Protein AF-A0A838PSC6-F1 (afdb_monomer)

Mean predicted aligned error: 7.92 Å

Radius of gyration: 11.33 Å; Cα contacts (8 Å, |Δi|>4): 89; chains: 1; bounding box: 24×25×27 Å

Foldseek 3Di:
DDPPPPQCFQQDLVNLPPDQQAAAEAETEPHDDDPVSSQVSSVVSNHPYYHYDYPDPPD

pLDDT: mean 74.29, std 12.34, range [39.41, 87.31]

Sequence (59 aa):
MPVDADTSTGCEVTDFEGGDYDGRIALIQHGFCTFAQKAANAATAGAVAALIYNNIPGR

Nearest PDB structures (foldseek):
  2ek8-assembly1_A  TM=8.877E-01  e=6.273E-03  Aneurinibacillus sp. AM-1
  6w3h-assembly1_D  TM=8.873E-01  e=8.843E-03  Homo sapiens
  6w3h-assembly2_C  TM=8.811E-01  e=8.843E-03  Homo sapiens
  6y76-assembly2_B  TM=8.572E-01  e=1.758E-02  Homo sapiens
  8p0z-assembly1_A  TM=8.614E-01  e=2.313E-02  Homo sapiens

Solvent-accessible surface area (backbone atoms only — not comparable to full-atom values): 3612 Å² total; per-residue (Å²): 129,88,70,77,86,65,78,44,55,38,63,44,58,70,70,43,72,85,54,92,24,64,81,28,70,38,80,33,58,55,56,87,56,57,71,67,53,31,41,50,32,34,44,74,44,38,19,74,42,66,45,74,43,72,82,52,94,92,113

Structure (mmCIF, N/CA/C/O backbone):
data_AF-A0A838PSC6-F1
#
_entry.id   AF-A0A838PSC6-F1
#
loop_
_atom_site.group_PDB
_atom_site.id
_atom_site.type_symbol
_atom_site.label_atom_id
_atom_site.label_alt_id
_atom_site.label_comp_id
_atom_site.label_asym_id
_atom_site.label_entity_id
_atom_site.label_seq_id
_atom_site.pdbx_PDB_ins_code
_atom_site.Cartn_x
_atom_site.Cartn_y
_atom_site.Cartn_z
_atom_site.occupancy
_atom_site.B_iso_or_equiv
_atom_site.auth_seq_id
_atom_site.auth_comp_id
_atom_site.auth_asym_id
_atom_site.auth_atom_id
_atom_site.pdbx_PDB_model_num
ATOM 1 N N . MET A 1 1 ? 7.337 16.896 -19.907 1.00 39.41 1 MET A N 1
ATOM 2 C CA . MET A 1 1 ? 6.115 16.143 -19.548 1.00 39.41 1 MET A CA 1
ATOM 3 C C . MET A 1 1 ? 6.362 15.622 -18.147 1.00 39.41 1 MET A C 1
ATOM 5 O O . MET A 1 1 ? 7.408 15.000 -17.995 1.00 39.41 1 MET A O 1
ATOM 9 N N . PRO A 1 2 ? 5.567 15.967 -17.121 1.00 43.62 2 PRO A N 1
ATOM 10 C CA . PRO A 1 2 ? 5.877 15.511 -15.777 1.00 43.62 2 PRO A CA 1
ATOM 11 C C . PRO A 1 2 ? 5.496 14.035 -15.712 1.00 43.62 2 PRO A C 1
ATOM 13 O O . PRO A 1 2 ? 4.324 13.688 -15.630 1.00 43.62 2 PRO A O 1
ATOM 16 N N . VAL A 1 3 ? 6.501 13.178 -15.872 1.00 47.53 3 VAL A N 1
ATOM 17 C CA . VAL A 1 3 ? 6.445 11.831 -15.318 1.00 47.53 3 VAL A CA 1
ATOM 18 C C . VAL A 1 3 ? 6.388 12.036 -13.813 1.00 47.53 3 VAL A C 1
ATOM 20 O O . VAL A 1 3 ? 7.219 12.774 -13.287 1.00 47.53 3 VAL A O 1
ATOM 23 N N . ASP A 1 4 ? 5.330 11.524 -13.200 1.00 48.16 4 ASP A N 1
ATOM 24 C CA . ASP A 1 4 ? 5.074 11.426 -11.763 1.00 48.16 4 ASP A CA 1
ATOM 25 C C . ASP A 1 4 ? 6.240 11.930 -10.899 1.00 48.16 4 ASP A C 1
ATOM 27 O O . ASP A 1 4 ? 7.245 11.248 -10.699 1.00 48.16 4 ASP A O 1
ATOM 31 N N . ALA A 1 5 ? 6.131 13.182 -10.446 1.00 47.22 5 ALA A N 1
ATOM 32 C CA . ALA A 1 5 ? 7.152 13.829 -9.625 1.00 47.22 5 ALA A CA 1
ATOM 33 C C . ALA A 1 5 ? 7.181 13.286 -8.183 1.00 47.22 5 ALA A C 1
ATOM 35 O O . ALA A 1 5 ? 8.048 13.686 -7.407 1.00 47.22 5 ALA A O 1
ATOM 36 N N . ASP A 1 6 ? 6.267 12.375 -7.833 1.00 53.38 6 ASP A N 1
ATOM 37 C CA . ASP A 1 6 ? 6.243 11.715 -6.534 1.00 53.38 6 ASP A CA 1
ATOM 38 C C . ASP A 1 6 ? 7.211 10.535 -6.508 1.00 53.38 6 ASP A C 1
ATOM 40 O O . ASP A 1 6 ? 6.913 9.396 -6.874 1.00 53.38 6 ASP A O 1
ATOM 44 N N . THR A 1 7 ? 8.417 10.822 -6.029 1.00 55.03 7 THR A N 1
ATOM 45 C CA . THR A 1 7 ? 9.431 9.817 -5.701 1.00 55.03 7 THR A CA 1
ATOM 46 C C . THR A 1 7 ? 9.123 9.071 -4.398 1.00 55.03 7 THR A C 1
ATOM 48 O O . THR A 1 7 ? 10.024 8.474 -3.814 1.00 55.03 7 THR A O 1
ATOM 51 N N . SER A 1 8 ? 7.893 9.131 -3.887 1.00 62.31 8 SER A N 1
ATOM 52 C CA . SER A 1 8 ? 7.496 8.485 -2.637 1.00 62.31 8 SER A CA 1
ATOM 53 C C . SER A 1 8 ? 6.349 7.497 -2.801 1.00 62.31 8 SER A C 1
ATOM 55 O O . SER A 1 8 ? 5.889 7.029 -1.785 1.00 62.31 8 SER A O 1
ATOM 57 N N . THR A 1 9 ? 5.950 7.067 -4.007 1.00 70.44 9 THR A N 1
ATOM 58 C CA . THR A 1 9 ? 4.716 6.279 -4.249 1.00 70.44 9 THR A CA 1
ATOM 59 C C . THR A 1 9 ? 4.373 5.240 -3.157 1.00 70.44 9 THR A C 1
ATOM 61 O O . THR A 1 9 ? 4.877 4.111 -3.156 1.00 70.44 9 THR A O 1
ATOM 64 N N . GLY A 1 10 ? 3.494 5.596 -2.220 1.00 69.19 10 GLY A N 1
ATOM 65 C CA . GLY A 1 10 ? 3.019 4.746 -1.122 1.00 69.19 10 GLY A CA 1
ATOM 66 C C . GLY A 1 10 ? 3.973 4.598 0.074 1.00 69.19 10 GLY A C 1
ATOM 67 O O . GLY A 1 10 ? 3.798 3.701 0.901 1.00 69.19 10 GLY A O 1
ATOM 68 N N . CYS A 1 11 ? 5.001 5.432 0.165 1.00 75.69 11 CYS A N 1
ATOM 69 C CA . CYS A 1 11 ? 5.994 5.473 1.237 1.00 75.69 11 CYS A CA 1
ATOM 70 C C . CYS A 1 11 ? 5.636 6.491 2.311 1.00 75.69 11 CYS A C 1
ATOM 72 O O . CYS A 1 11 ? 6.019 6.296 3.468 1.00 75.69 11 CYS A O 1
ATOM 74 N N . GLU A 1 12 ? 4.854 7.505 1.956 1.00 77.75 12 GLU A N 1
ATOM 75 C CA . GLU A 1 12 ? 4.265 8.436 2.903 1.00 77.75 12 GLU A CA 1
ATOM 76 C C . GLU A 1 12 ? 2.761 8.180 3.023 1.00 77.75 12 GLU A C 1
ATOM 78 O O . GLU A 1 12 ? 2.115 7.643 2.127 1.00 77.75 12 GLU A O 1
ATOM 83 N N . VAL A 1 13 ? 2.187 8.524 4.175 1.00 72.50 13 VAL A N 1
ATOM 84 C CA . VAL A 1 13 ? 0.734 8.411 4.386 1.00 72.50 13 VAL A CA 1
ATOM 85 C C . VAL A 1 13 ? -0.010 9.445 3.533 1.00 72.50 13 VAL A C 1
ATOM 87 O O . VAL A 1 13 ? -1.127 9.189 3.093 1.00 72.50 13 VAL A O 1
ATOM 90 N N . THR A 1 14 ? 0.648 10.566 3.229 1.00 76.00 14 THR A N 1
ATOM 91 C CA . THR A 1 14 ? 0.158 11.654 2.372 1.00 76.00 14 THR A CA 1
ATOM 92 C C . THR A 1 14 ? -0.151 11.192 0.944 1.00 76.00 14 THR A C 1
ATOM 94 O O . THR A 1 14 ? -1.088 11.712 0.343 1.00 76.00 14 THR A O 1
ATOM 97 N N . ASP A 1 15 ? 0.532 10.155 0.430 1.00 72.69 15 ASP A N 1
ATOM 98 C CA . ASP A 1 15 ? 0.197 9.507 -0.854 1.00 72.69 15 ASP A CA 1
ATOM 99 C C . ASP A 1 15 ? -1.241 8.960 -0.874 1.00 72.69 15 ASP A C 1
ATOM 101 O O . ASP A 1 15 ? -1.855 8.805 -1.933 1.00 72.69 15 ASP A O 1
ATOM 105 N N . PHE A 1 16 ? -1.786 8.649 0.304 1.00 73.12 16 PHE A N 1
ATOM 106 C CA . PHE A 1 16 ? -3.116 8.083 0.466 1.00 73.12 16 PHE A CA 1
ATOM 107 C C . PHE A 1 16 ? -4.148 9.089 1.002 1.00 73.12 16 PHE A C 1
ATOM 109 O O . PHE A 1 16 ? -5.338 8.788 1.001 1.00 73.12 16 PHE A O 1
ATOM 116 N N . GLU A 1 17 ? -3.742 10.295 1.412 1.00 69.88 17 GLU A N 1
ATOM 117 C CA . GLU A 1 17 ? -4.651 11.303 1.990 1.00 69.88 17 GLU A CA 1
ATOM 118 C C . GLU A 1 17 ? -5.642 11.897 0.970 1.00 69.88 17 GLU A C 1
ATOM 120 O O . GLU A 1 17 ? -6.648 12.490 1.355 1.00 69.88 17 GLU A O 1
ATOM 125 N N . GLY A 1 18 ? -5.396 11.722 -0.332 1.00 64.62 18 GLY A N 1
ATOM 126 C CA . GLY A 1 18 ? -6.268 12.216 -1.405 1.00 64.62 18 GLY A CA 1
ATOM 127 C C . GLY A 1 18 ? -7.288 11.210 -1.954 1.00 64.62 18 GLY A C 1
ATOM 128 O O . GLY A 1 18 ? -8.035 11.562 -2.867 1.00 64.62 18 GLY A O 1
ATOM 129 N N . GLY A 1 19 ? -7.307 9.964 -1.464 1.00 67.06 19 GLY A N 1
ATOM 130 C CA . GLY A 1 19 ? -8.117 8.890 -2.047 1.00 67.06 19 GLY A CA 1
ATOM 131 C C . GLY A 1 19 ? -9.027 8.172 -1.052 1.00 67.06 19 GLY A C 1
ATOM 132 O O . GLY A 1 19 ? -8.692 7.984 0.111 1.00 67.06 19 GLY A O 1
ATOM 133 N N . ASP A 1 20 ? -10.179 7.715 -1.544 1.00 73.00 20 ASP A N 1
ATOM 134 C CA . ASP A 1 20 ? -11.045 6.773 -0.830 1.00 73.00 20 ASP A CA 1
ATOM 135 C C . ASP A 1 20 ? -10.454 5.361 -0.920 1.00 73.00 20 ASP A C 1
ATOM 137 O O . ASP A 1 20 ? -10.692 4.640 -1.898 1.00 73.00 20 ASP A O 1
ATOM 141 N N . TYR A 1 21 ? -9.683 4.970 0.095 1.00 77.88 21 TYR A N 1
ATOM 142 C CA . TYR A 1 21 ? -9.127 3.620 0.217 1.00 77.88 21 TYR A CA 1
ATOM 143 C C . TYR A 1 21 ? -9.883 2.740 1.221 1.00 77.88 21 TYR A C 1
ATOM 145 O O . TYR A 1 21 ? -9.668 1.531 1.218 1.00 77.88 21 TYR A O 1
ATOM 153 N N . ASP A 1 22 ? -10.813 3.302 2.001 1.00 79.12 22 ASP A N 1
ATOM 154 C CA . ASP A 1 22 ? -11.646 2.564 2.960 1.00 79.12 22 ASP A CA 1
ATOM 155 C C . ASP A 1 22 ? -12.429 1.435 2.269 1.00 79.12 22 ASP A C 1
ATOM 157 O O . ASP A 1 22 ? -13.191 1.655 1.321 1.00 79.12 22 ASP A O 1
ATOM 161 N N . GLY A 1 23 ? -12.182 0.192 2.688 1.00 81.00 23 GLY A N 1
ATOM 162 C CA . GLY A 1 23 ? -12.832 -0.980 2.102 1.00 81.00 23 GLY A CA 1
ATOM 163 C C . GLY A 1 23 ? -12.291 -1.380 0.723 1.00 81.00 23 GLY A C 1
ATOM 164 O O . GLY A 1 23 ? -12.817 -2.311 0.108 1.00 81.00 23 GLY A O 1
ATOM 165 N N . ARG A 1 24 ? -11.257 -0.698 0.209 1.00 84.56 24 ARG A N 1
ATOM 166 C CA . ARG A 1 24 ? -10.717 -0.897 -1.146 1.00 84.56 24 ARG A CA 1
ATOM 167 C C . ARG A 1 24 ? -9.311 -1.485 -1.137 1.00 84.56 24 ARG A C 1
ATOM 169 O O . ARG A 1 24 ? -8.669 -1.648 -0.103 1.00 84.56 24 ARG A O 1
ATOM 176 N N . ILE A 1 25 ? -8.847 -1.837 -2.332 1.00 83.06 25 ILE A N 1
ATOM 177 C CA . ILE A 1 25 ? -7.490 -2.323 -2.572 1.00 83.06 25 ILE A CA 1
ATOM 178 C C . ILE A 1 25 ? -6.652 -1.148 -3.077 1.00 83.06 25 ILE A C 1
ATOM 180 O O . ILE A 1 25 ? -6.968 -0.569 -4.116 1.00 83.06 25 ILE A O 1
ATOM 184 N N . ALA A 1 26 ? -5.584 -0.807 -2.362 1.00 84.00 26 ALA A N 1
ATOM 185 C CA . ALA A 1 26 ? -4.646 0.226 -2.778 1.00 84.00 26 ALA A CA 1
ATOM 186 C C . ALA A 1 26 ? -3.676 -0.332 -3.828 1.00 84.00 26 ALA A C 1
ATOM 188 O O . ALA A 1 26 ? -2.951 -1.286 -3.549 1.00 84.00 26 ALA A O 1
ATOM 189 N N . LEU A 1 27 ? -3.646 0.255 -5.027 1.00 82.44 27 LEU A N 1
ATOM 190 C CA . LEU A 1 27 ? -2.667 -0.082 -6.062 1.00 82.44 27 LEU A CA 1
ATOM 191 C C . LEU A 1 27 ? -1.432 0.806 -5.890 1.00 82.44 27 LEU A C 1
ATOM 193 O O . LEU A 1 27 ? -1.518 2.021 -6.023 1.00 82.44 27 LEU A O 1
ATOM 197 N N . ILE A 1 28 ? -0.286 0.198 -5.598 1.00 80.94 28 ILE A N 1
ATOM 198 C CA . ILE A 1 28 ? 0.951 0.902 -5.263 1.00 80.94 28 ILE A CA 1
ATOM 199 C C . ILE A 1 28 ? 2.049 0.468 -6.227 1.00 80.94 28 ILE A C 1
ATOM 201 O O . ILE A 1 28 ? 2.243 -0.718 -6.497 1.00 80.94 28 ILE A O 1
ATOM 205 N N . GLN A 1 29 ? 2.819 1.427 -6.721 1.00 82.56 29 GLN A N 1
ATOM 206 C CA . GLN A 1 29 ? 3.970 1.124 -7.554 1.00 82.56 29 GLN A CA 1
ATOM 207 C C . GLN A 1 29 ? 5.137 0.589 -6.714 1.00 82.56 29 GLN A C 1
ATOM 209 O O . GLN A 1 29 ? 5.453 1.099 -5.631 1.00 82.56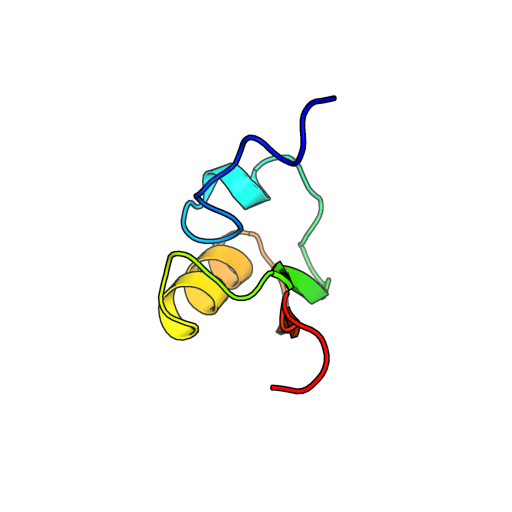 29 GLN A O 1
ATOM 214 N N . HIS A 1 30 ? 5.810 -0.443 -7.219 1.00 80.88 30 HIS A N 1
ATOM 215 C CA . HIS A 1 30 ? 7.059 -0.925 -6.648 1.00 80.88 30 HIS A CA 1
ATOM 216 C C . HIS A 1 30 ? 8.156 0.139 -6.790 1.00 80.88 30 HIS A C 1
ATOM 218 O O . HIS A 1 30 ? 8.396 0.662 -7.878 1.00 80.88 30 HIS A O 1
ATOM 224 N N . GLY A 1 31 ? 8.829 0.445 -5.681 1.00 74.75 31 GLY A N 1
ATOM 225 C CA . GLY A 1 31 ? 9.887 1.451 -5.621 1.00 74.75 31 GLY A CA 1
ATOM 226 C C . GLY A 1 31 ? 9.917 2.201 -4.291 1.00 74.75 31 GLY A C 1
ATOM 227 O O . GLY A 1 31 ? 8.942 2.188 -3.540 1.00 74.75 31 GLY A O 1
ATOM 228 N N . PHE A 1 32 ? 11.045 2.859 -4.027 1.00 74.75 32 PHE A N 1
ATOM 229 C CA . PHE A 1 32 ? 11.282 3.853 -2.966 1.00 74.75 32 PHE A CA 1
ATOM 230 C C . PHE A 1 32 ? 11.275 3.372 -1.501 1.00 74.75 32 PHE A C 1
ATOM 232 O O . PHE A 1 32 ? 12.107 3.829 -0.723 1.00 74.75 32 PHE A O 1
ATOM 239 N N . CYS A 1 33 ? 10.433 2.415 -1.113 1.00 79.25 33 CYS A N 1
ATOM 240 C CA . CYS A 1 33 ? 10.380 1.874 0.252 1.00 79.25 33 CYS A CA 1
ATOM 241 C C . CYS A 1 33 ? 9.996 0.390 0.278 1.00 79.25 33 CYS A C 1
ATOM 243 O O . CYS A 1 33 ? 9.655 -0.213 -0.742 1.00 79.25 33 CYS A O 1
ATOM 245 N N . THR A 1 34 ? 10.066 -0.211 1.467 1.00 82.88 34 THR A N 1
ATOM 246 C CA . THR A 1 34 ? 9.764 -1.633 1.665 1.00 82.88 34 THR A CA 1
ATOM 247 C C . THR A 1 34 ? 8.271 -1.938 1.487 1.00 82.88 34 THR A C 1
ATOM 249 O O . THR A 1 34 ? 7.408 -1.106 1.772 1.00 82.88 34 THR A O 1
ATOM 252 N N . PHE A 1 35 ? 7.951 -3.168 1.069 1.00 83.56 35 PHE A N 1
ATOM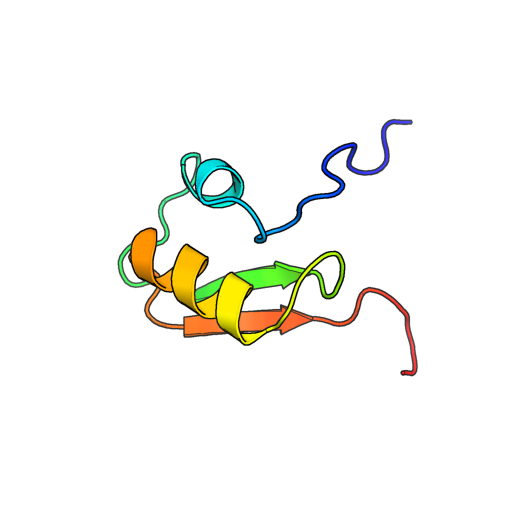 253 C CA . PHE A 1 35 ? 6.565 -3.645 0.947 1.00 83.56 35 PHE A CA 1
ATOM 254 C C . PHE A 1 35 ? 5.782 -3.533 2.263 1.00 83.56 35 PHE A C 1
ATOM 256 O O . PHE A 1 35 ? 4.602 -3.196 2.249 1.00 83.56 35 PHE A O 1
ATOM 263 N N . ALA A 1 36 ? 6.446 -3.780 3.398 1.00 84.69 36 ALA A N 1
ATOM 264 C CA . ALA A 1 36 ? 5.833 -3.685 4.721 1.00 84.69 36 ALA A CA 1
ATOM 265 C C . ALA A 1 36 ? 5.372 -2.255 5.032 1.00 84.69 36 ALA A C 1
ATOM 267 O O . ALA A 1 36 ? 4.279 -2.053 5.548 1.00 84.69 36 ALA A O 1
ATOM 268 N N . GLN A 1 37 ? 6.185 -1.266 4.666 1.00 85.88 37 GLN A N 1
ATOM 269 C CA . GLN A 1 37 ? 5.882 0.143 4.895 1.00 85.88 37 GLN A CA 1
ATOM 270 C C . GLN A 1 37 ? 4.716 0.609 4.016 1.00 85.88 37 GLN A C 1
ATOM 272 O O . GLN A 1 37 ? 3.780 1.224 4.514 1.00 85.88 37 GLN A O 1
ATOM 277 N N . LYS A 1 38 ? 4.698 0.192 2.744 1.00 83.88 38 LYS A N 1
ATOM 278 C CA . LYS A 1 38 ? 3.571 0.417 1.824 1.00 83.88 38 LYS A CA 1
ATOM 279 C C . LYS A 1 38 ? 2.267 -0.188 2.341 1.00 83.88 38 LYS A C 1
ATOM 281 O O . LYS A 1 38 ? 1.231 0.466 2.316 1.00 83.88 38 LYS A O 1
ATOM 286 N N . ALA A 1 39 ? 2.321 -1.426 2.835 1.00 83.56 39 ALA A N 1
ATOM 287 C CA . ALA A 1 39 ? 1.158 -2.096 3.406 1.00 83.56 39 ALA A CA 1
ATOM 288 C C . ALA A 1 39 ? 0.661 -1.397 4.682 1.00 83.56 39 ALA A C 1
ATOM 290 O O . ALA A 1 39 ? -0.544 -1.247 4.853 1.00 83.56 39 ALA A O 1
ATOM 291 N N . ALA A 1 40 ? 1.568 -0.933 5.549 1.00 87.31 40 ALA A N 1
ATOM 292 C CA . ALA A 1 40 ? 1.212 -0.192 6.757 1.00 87.31 40 ALA A CA 1
ATOM 293 C C . ALA A 1 40 ? 0.552 1.158 6.434 1.00 87.31 40 ALA A C 1
ATOM 295 O O . ALA A 1 40 ? -0.468 1.503 7.030 1.00 87.31 40 ALA A O 1
ATOM 296 N N . ASN A 1 41 ? 1.086 1.893 5.457 1.00 84.88 41 ASN A N 1
ATOM 297 C CA . ASN A 1 41 ? 0.514 3.163 5.013 1.00 84.88 41 ASN A CA 1
ATOM 298 C C . ASN A 1 41 ? -0.864 2.963 4.364 1.00 84.88 41 ASN A C 1
ATOM 300 O O . ASN A 1 41 ? -1.815 3.651 4.722 1.00 84.88 41 ASN A O 1
ATOM 304 N N . ALA A 1 42 ? -1.006 1.960 3.492 1.00 83.62 42 ALA A N 1
ATOM 305 C CA . ALA A 1 42 ? -2.288 1.614 2.881 1.00 83.62 42 ALA A CA 1
ATOM 306 C C . ALA A 1 42 ? -3.332 1.185 3.924 1.00 83.62 42 ALA A C 1
ATOM 308 O O . ALA A 1 42 ? -4.480 1.615 3.858 1.00 83.62 42 ALA A O 1
ATOM 309 N N . ALA A 1 43 ? -2.935 0.388 4.921 1.00 83.69 43 ALA A N 1
ATOM 310 C CA . ALA A 1 43 ? -3.811 0.007 6.026 1.00 83.69 43 ALA A CA 1
ATOM 311 C C . ALA A 1 43 ? -4.226 1.220 6.876 1.00 83.69 43 ALA A C 1
ATOM 313 O O . ALA A 1 43 ? -5.373 1.307 7.305 1.00 83.69 43 ALA A O 1
ATOM 314 N N . THR A 1 44 ? -3.316 2.180 7.078 1.00 84.56 44 THR A N 1
ATOM 315 C CA . THR A 1 44 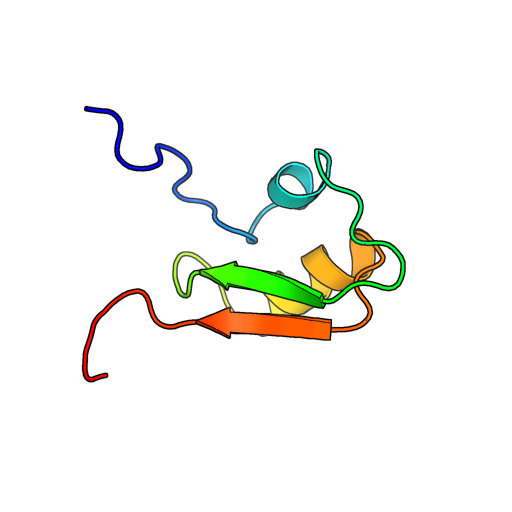? -3.603 3.441 7.788 1.00 84.56 44 THR A CA 1
ATOM 316 C C . THR A 1 44 ? -4.621 4.289 7.024 1.00 84.56 44 THR A C 1
ATOM 318 O O . THR A 1 44 ? -5.458 4.942 7.638 1.00 84.56 44 THR A O 1
ATOM 321 N N . ALA A 1 45 ? -4.606 4.218 5.692 1.00 82.62 45 ALA A N 1
ATOM 322 C CA . ALA A 1 45 ? -5.594 4.847 4.820 1.00 82.62 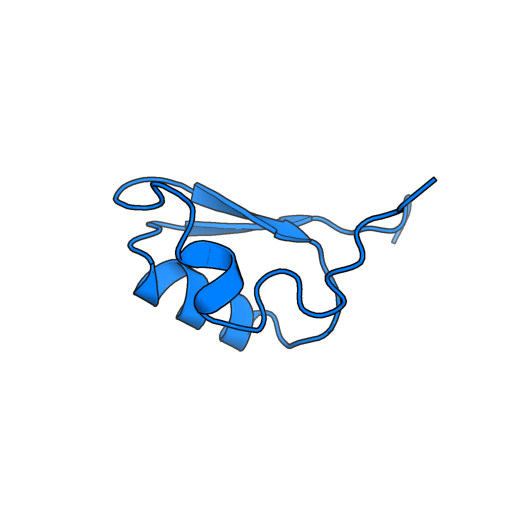45 ALA A CA 1
ATOM 323 C C . ALA A 1 45 ? -6.935 4.087 4.718 1.00 82.62 45 ALA A C 1
ATOM 325 O O . ALA A 1 45 ? -7.827 4.516 3.990 1.00 82.62 45 ALA A O 1
ATOM 326 N N . GLY A 1 46 ? -7.092 2.954 5.413 1.00 82.69 46 GLY A N 1
ATOM 327 C CA . GLY A 1 46 ? -8.315 2.142 5.391 1.00 82.69 46 GLY A CA 1
ATOM 328 C C . GLY A 1 46 ? -8.372 1.086 4.282 1.00 82.69 46 GLY A C 1
ATOM 329 O O . GLY A 1 46 ? -9.397 0.418 4.126 1.00 82.69 46 GLY A O 1
ATOM 330 N N . ALA A 1 47 ? -7.285 0.882 3.532 1.00 85.75 47 ALA A N 1
ATOM 331 C CA . ALA A 1 47 ? -7.232 -0.165 2.518 1.00 85.75 47 ALA A CA 1
ATOM 332 C C . ALA A 1 47 ? -7.296 -1.561 3.151 1.00 85.75 47 ALA A C 1
ATOM 334 O O . ALA A 1 47 ? -6.565 -1.883 4.088 1.00 85.75 47 ALA A O 1
ATOM 335 N N . VAL A 1 48 ? -8.125 -2.430 2.575 1.00 85.38 48 VAL A N 1
ATOM 336 C CA . VAL A 1 48 ? -8.261 -3.838 2.986 1.00 85.38 48 VAL A CA 1
ATOM 337 C C . VAL A 1 48 ? -7.100 -4.679 2.451 1.00 85.38 48 VAL A C 1
ATOM 339 O O . VAL A 1 48 ? -6.749 -5.708 3.025 1.00 85.38 48 VAL A O 1
ATOM 342 N N . ALA A 1 49 ? -6.483 -4.242 1.351 1.00 80.88 49 ALA A N 1
ATOM 343 C CA . ALA A 1 49 ? -5.297 -4.870 0.785 1.00 80.88 49 ALA A CA 1
ATOM 344 C C . ALA A 1 49 ? -4.428 -3.855 0.031 1.00 80.88 49 ALA A C 1
ATOM 346 O O . ALA A 1 49 ? -4.924 -2.856 -0.489 1.00 80.88 49 ALA A O 1
ATOM 347 N N . ALA A 1 50 ? -3.133 -4.153 -0.075 1.00 84.00 50 ALA A N 1
ATOM 348 C CA . ALA A 1 50 ? -2.176 -3.410 -0.888 1.00 84.00 50 ALA A CA 1
ATOM 349 C C . ALA A 1 50 ? -1.698 -4.292 -2.052 1.00 84.00 50 ALA A C 1
ATOM 351 O O . ALA A 1 50 ? -1.158 -5.377 -1.835 1.00 84.00 50 ALA A O 1
ATOM 352 N N . LEU A 1 51 ? -1.898 -3.830 -3.285 1.00 84.00 51 LEU A N 1
ATOM 353 C CA . LEU A 1 51 ? -1.456 -4.489 -4.506 1.00 84.00 51 LEU A CA 1
ATOM 354 C C . LEU A 1 51 ? -0.235 -3.754 -5.050 1.00 84.00 51 LEU A C 1
ATOM 356 O O . LEU A 1 51 ? -0.337 -2.602 -5.460 1.00 84.00 51 LEU A O 1
ATOM 360 N N . ILE A 1 52 ? 0.922 -4.412 -5.042 1.00 84.75 52 ILE A N 1
ATOM 361 C CA . ILE A 1 52 ? 2.186 -3.776 -5.414 1.00 84.75 52 ILE A CA 1
ATOM 362 C C . ILE A 1 52 ? 2.609 -4.293 -6.785 1.00 84.75 52 ILE A C 1
ATOM 364 O O . ILE A 1 52 ? 2.922 -5.475 -6.926 1.00 84.75 52 ILE A O 1
ATOM 368 N N . TYR A 1 53 ? 2.585 -3.426 -7.799 1.00 81.25 53 TYR A N 1
ATOM 369 C CA . TYR A 1 53 ? 2.941 -3.797 -9.171 1.00 81.25 53 TYR A CA 1
ATOM 370 C C . TYR A 1 53 ? 4.360 -3.357 -9.513 1.00 81.25 53 TYR A C 1
ATOM 372 O O . TYR A 1 53 ? 4.825 -2.303 -9.076 1.00 81.25 53 TYR A O 1
ATOM 380 N N . ASN A 1 54 ? 5.061 -4.164 -10.309 1.00 81.44 54 ASN A N 1
ATOM 381 C CA . ASN A 1 54 ? 6.416 -3.830 -10.719 1.00 81.44 54 ASN A CA 1
ATOM 382 C C . ASN A 1 54 ? 6.399 -2.732 -11.792 1.00 81.44 54 ASN A C 1
ATOM 384 O O . ASN A 1 54 ? 5.621 -2.798 -12.743 1.00 81.44 54 ASN A O 1
ATOM 388 N N . ASN A 1 55 ? 7.259 -1.724 -11.652 1.00 73.50 55 ASN A N 1
ATOM 389 C CA . ASN A 1 55 ? 7.356 -0.608 -12.599 1.00 73.50 55 ASN A CA 1
ATOM 390 C C . ASN A 1 55 ? 8.284 -0.894 -13.788 1.00 73.50 55 ASN A C 1
ATOM 392 O O . ASN A 1 55 ? 8.467 -0.037 -14.650 1.00 73.50 55 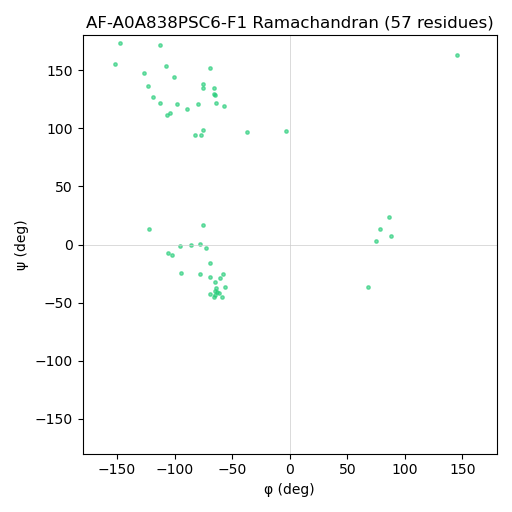ASN A O 1
ATOM 396 N N . ILE A 1 56 ? 8.883 -2.085 -13.825 1.00 69.44 56 ILE A N 1
ATOM 397 C CA . ILE A 1 56 ? 9.765 -2.538 -14.895 1.00 69.44 56 ILE A CA 1
ATOM 398 C C . ILE A 1 56 ? 9.138 -3.780 -15.539 1.00 69.44 56 ILE A C 1
ATOM 400 O O . ILE A 1 56 ? 8.835 -4.743 -14.829 1.00 69.44 56 ILE A O 1
ATOM 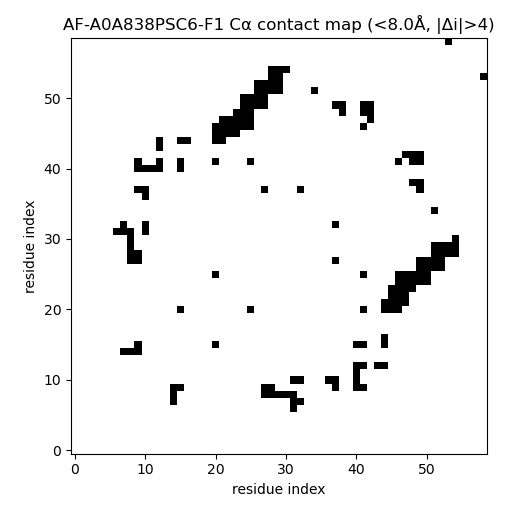404 N N . PRO A 1 57 ? 8.959 -3.805 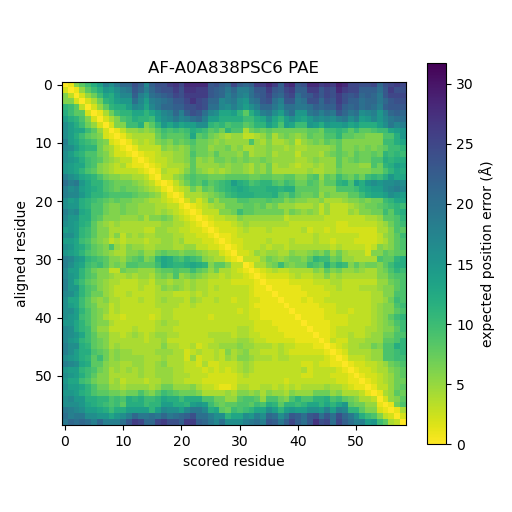-16.871 1.00 65.62 57 PRO A N 1
ATOM 405 C CA . PRO A 1 57 ? 8.509 -5.007 -17.555 1.00 65.62 57 PRO A CA 1
ATOM 406 C C . PRO A 1 57 ? 9.569 -6.115 -17.452 1.00 65.62 57 PRO A C 1
ATOM 408 O O . PRO A 1 57 ? 10.736 -5.902 -17.779 1.00 65.62 57 PRO A O 1
ATOM 411 N N . GLY A 1 58 ? 9.150 -7.314 -17.036 1.00 60.47 58 GLY A N 1
ATOM 412 C CA . GLY A 1 58 ? 9.971 -8.530 -17.103 1.00 60.47 58 GLY A CA 1
ATOM 413 C C . GLY A 1 58 ? 10.917 -8.786 -15.924 1.00 60.47 58 GLY A C 1
ATOM 414 O O . GLY A 1 58 ? 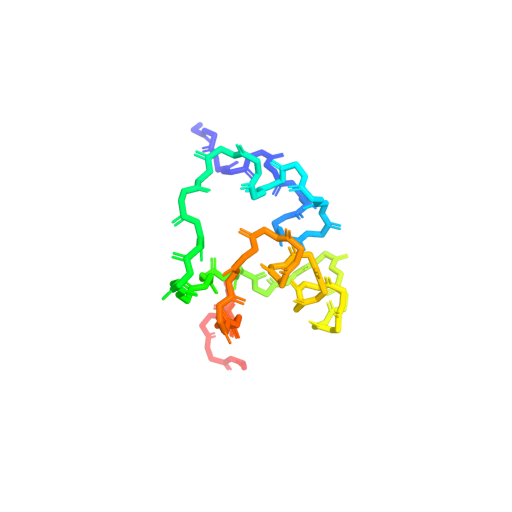11.906 -9.497 -16.108 1.00 60.47 58 GLY A O 1
ATOM 41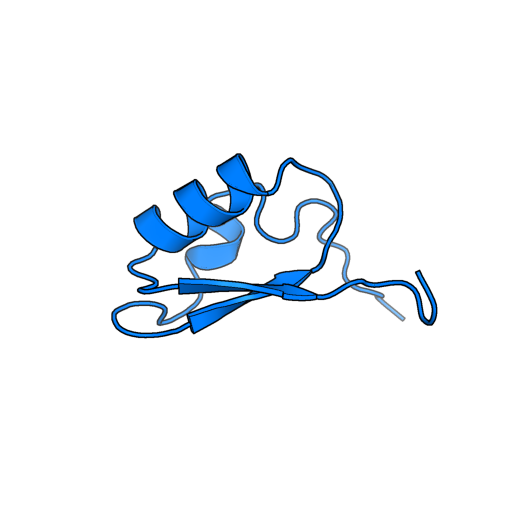5 N N . ARG A 1 59 ? 10.640 -8.241 -14.735 1.00 49.06 59 ARG A N 1
ATOM 416 C CA . ARG A 1 59 ? 11.377 -8.567 -13.505 1.00 49.06 59 ARG A CA 1
ATOM 417 C C . ARG A 1 59 ? 10.470 -8.971 -12.358 1.00 49.06 59 ARG A C 1
ATOM 419 O O . ARG A 1 59 ? 9.349 -8.422 -12.283 1.00 49.06 59 ARG A O 1
#

Secondary structure (DSSP, 8-state):
------TTTTTSGGGGTTS--TTSEEEEES-SS-HHHHHHHHHHTT-SEEEEE-SSTT-